Protein AF-A0A4Y1YP08-F1 (afdb_monomer_lite)

Structure (mmCIF, N/CA/C/O backbone):
data_AF-A0A4Y1YP08-F1
#
_entry.id   AF-A0A4Y1YP08-F1
#
loop_
_atom_site.group_PDB
_atom_site.id
_atom_site.type_symbol
_atom_site.label_atom_id
_atom_site.label_alt_id
_atom_site.label_comp_id
_atom_site.label_asym_id
_atom_site.label_entity_id
_atom_site.label_seq_id
_atom_site.pdbx_PDB_ins_code
_atom_site.Cartn_x
_atom_site.Cartn_y
_atom_site.Cartn_z
_atom_site.occupancy
_atom_site.B_iso_or_equiv
_atom_site.auth_seq_id
_atom_site.auth_comp_id
_atom_site.auth_asym_id
_atom_site.auth_atom_id
_atom_site.pdbx_PDB_model_num
ATOM 1 N N . MET A 1 1 ? -6.454 -13.687 8.272 1.00 47.53 1 MET A N 1
ATOM 2 C CA . MET A 1 1 ? -6.018 -13.821 9.682 1.00 47.53 1 MET A CA 1
ATOM 3 C C . MET A 1 1 ? -7.242 -13.917 10.577 1.00 47.53 1 MET A C 1
ATOM 5 O O . MET A 1 1 ? -8.266 -13.337 10.241 1.00 47.53 1 MET A O 1
ATOM 9 N N . ASN A 1 2 ? -7.176 -14.699 11.658 1.00 54.03 2 ASN A N 1
ATOM 10 C CA . ASN A 1 2 ? -8.324 -14.959 12.528 1.00 54.03 2 ASN A CA 1
ATOM 11 C C . ASN A 1 2 ? -8.210 -14.119 13.812 1.00 54.03 2 ASN A C 1
ATOM 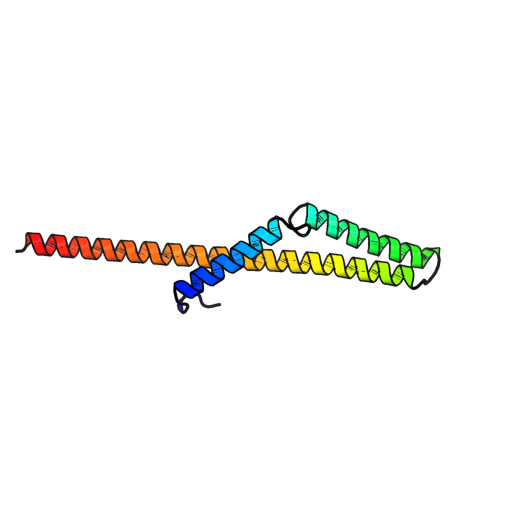13 O O . ASN A 1 2 ? -7.616 -14.551 14.796 1.00 54.03 2 ASN A O 1
ATOM 17 N N . PHE A 1 3 ? -8.781 -12.911 13.784 1.00 57.28 3 PHE A N 1
ATOM 18 C CA . PHE A 1 3 ? -8.726 -11.915 14.870 1.00 57.28 3 PHE A CA 1
ATOM 19 C C . PHE A 1 3 ? -9.320 -12.394 16.207 1.00 57.28 3 PHE A C 1
ATOM 21 O O . PHE A 1 3 ? -9.074 -11.806 17.256 1.00 57.28 3 PHE A O 1
ATOM 28 N N . LYS A 1 4 ? -10.097 -13.486 16.195 1.00 58.25 4 LYS A N 1
ATOM 29 C CA . LYS A 1 4 ? -10.719 -14.059 17.397 1.00 58.25 4 LYS A CA 1
ATOM 30 C C . LYS A 1 4 ? -9.739 -14.732 18.360 1.00 58.25 4 LYS A C 1
ATOM 32 O O . LYS A 1 4 ? -10.117 -14.946 19.504 1.00 58.25 4 LYS A O 1
ATOM 37 N N . LYS A 1 5 ? -8.540 -15.118 17.908 1.00 59.03 5 LYS A N 1
ATOM 38 C CA . LYS A 1 5 ? -7.560 -15.851 18.734 1.00 59.03 5 LYS A CA 1
ATOM 39 C C . LYS A 1 5 ? -6.422 -14.985 19.283 1.00 59.03 5 LYS A C 1
ATOM 41 O O . LYS A 1 5 ? -5.620 -15.495 20.051 1.00 59.03 5 LYS A O 1
ATOM 46 N N . MET A 1 6 ? -6.339 -13.722 18.876 1.00 59.84 6 MET A N 1
ATOM 47 C CA . MET A 1 6 ? -5.224 -12.836 19.214 1.00 59.84 6 MET A CA 1
ATOM 48 C C . MET A 1 6 ? -5.491 -12.103 20.536 1.00 59.84 6 MET A C 1
ATOM 50 O O . MET A 1 6 ? -6.641 -11.730 20.814 1.00 59.84 6 MET A O 1
ATOM 54 N N . ALA A 1 7 ? -4.443 -11.951 21.350 1.00 66.75 7 ALA A N 1
ATOM 55 C CA . ALA A 1 7 ? -4.482 -11.216 22.612 1.00 66.75 7 ALA A CA 1
ATOM 56 C C . ALA A 1 7 ? -4.712 -9.717 22.359 1.00 66.75 7 ALA A C 1
ATOM 58 O O . ALA A 1 7 ? -4.312 -9.197 21.316 1.00 66.75 7 ALA A O 1
ATOM 59 N N . ASP A 1 8 ? -5.368 -9.027 23.299 1.00 66.44 8 ASP A N 1
ATOM 60 C CA . ASP A 1 8 ? -5.729 -7.611 23.131 1.00 66.44 8 ASP A CA 1
ATOM 61 C C . ASP A 1 8 ? -4.485 -6.713 22.961 1.00 66.44 8 ASP A C 1
ATOM 63 O O . ASP A 1 8 ? -4.519 -5.799 22.142 1.00 66.44 8 ASP A O 1
ATOM 67 N N . GLU A 1 9 ? -3.365 -7.029 23.626 1.00 68.50 9 GLU A N 1
ATOM 68 C CA . GLU A 1 9 ? -2.088 -6.302 23.484 1.00 68.50 9 GLU A CA 1
ATOM 69 C C . GLU A 1 9 ? -1.464 -6.442 22.086 1.00 68.50 9 GLU A C 1
ATOM 71 O O . GLU A 1 9 ? -1.057 -5.447 21.479 1.00 68.50 9 GLU A O 1
ATOM 76 N N . GLU A 1 10 ? -1.435 -7.658 21.532 1.00 70.06 10 GLU A N 1
ATOM 77 C CA . GLU A 1 10 ? -0.913 -7.910 20.181 1.00 70.06 10 GLU A CA 1
ATOM 78 C C . GLU A 1 10 ? -1.782 -7.227 19.116 1.00 70.06 10 GLU A C 1
ATOM 80 O O . GLU A 1 10 ? -1.268 -6.651 18.159 1.00 70.06 10 GLU A O 1
ATOM 85 N N . LEU A 1 11 ? -3.105 -7.233 19.312 1.00 70.69 11 LEU A N 1
ATOM 86 C CA . LEU A 1 11 ? -4.063 -6.537 18.452 1.00 70.69 11 LEU A CA 1
ATOM 87 C C . LEU A 1 11 ? -3.830 -5.023 18.438 1.00 70.69 11 LEU A C 1
ATOM 89 O O . LEU A 1 11 ? -3.870 -4.417 17.365 1.00 70.69 11 LEU A O 1
ATOM 93 N N . THR A 1 12 ? -3.578 -4.412 19.599 1.00 74.00 12 THR A N 1
ATOM 94 C CA . THR A 1 12 ? -3.285 -2.975 19.685 1.00 74.00 12 THR A CA 1
ATOM 95 C C . THR A 1 12 ? -1.925 -2.625 19.093 1.00 74.00 12 THR A C 1
ATOM 97 O O . THR A 1 12 ? -1.830 -1.648 18.360 1.00 74.00 12 THR A O 1
ATOM 100 N N . SER A 1 13 ? -0.901 -3.452 19.316 1.00 76.62 13 SER A N 1
ATOM 101 C CA . SER A 1 13 ? 0.438 -3.218 18.766 1.00 76.62 13 SER A CA 1
ATOM 102 C C . SER A 1 13 ? 0.452 -3.309 17.237 1.00 76.62 13 SER A C 1
ATOM 104 O O . SER A 1 13 ? 0.975 -2.417 16.571 1.00 76.62 13 SER A O 1
ATOM 106 N N . ILE A 1 14 ? -0.195 -4.333 16.670 1.00 76.94 14 ILE A N 1
ATOM 107 C CA . ILE A 1 14 ? -0.312 -4.506 15.216 1.00 76.94 14 ILE A CA 1
ATOM 108 C C . ILE A 1 14 ? -1.123 -3.366 14.593 1.00 76.94 14 ILE A C 1
ATOM 110 O O . ILE A 1 14 ? -0.787 -2.893 13.508 1.00 76.94 14 ILE A O 1
ATOM 114 N N . ARG A 1 15 ? -2.192 -2.909 15.258 1.00 78.31 15 ARG A N 1
ATOM 115 C CA . ARG A 1 15 ? -2.954 -1.740 14.805 1.00 78.31 15 ARG A CA 1
ATOM 116 C C . ARG A 1 15 ? -2.055 -0.511 14.725 1.00 78.31 15 ARG A C 1
ATOM 118 O O . ARG A 1 15 ? -2.007 0.105 13.668 1.00 78.31 15 ARG A O 1
ATOM 125 N N . ASP A 1 16 ? -1.343 -0.191 15.801 1.00 80.56 16 ASP A N 1
ATOM 126 C CA . ASP A 1 16 ? -0.544 1.032 15.893 1.00 80.56 16 ASP A CA 1
ATOM 127 C C . ASP A 1 16 ? 0.620 1.023 14.880 1.00 80.56 16 ASP A C 1
ATOM 129 O O . ASP A 1 16 ? 0.924 2.044 14.261 1.00 80.56 16 ASP A O 1
ATOM 133 N N . GLU A 1 17 ? 1.229 -0.142 14.624 1.00 82.69 17 GLU A N 1
ATOM 134 C CA . GLU A 1 17 ? 2.259 -0.296 13.589 1.00 82.69 17 GLU A CA 1
ATOM 135 C C . GLU A 1 17 ? 1.695 -0.082 12.174 1.00 82.69 17 GLU A C 1
ATOM 137 O O . GLU A 1 17 ? 2.270 0.656 11.363 1.00 82.69 17 GLU A O 1
ATOM 142 N N . VAL A 1 18 ? 0.552 -0.703 11.866 1.00 79.75 18 VAL A N 1
ATOM 143 C CA . VAL A 1 18 ? -0.086 -0.588 10.547 1.00 79.75 18 VAL A CA 1
ATOM 144 C C . VAL A 1 18 ? -0.626 0.824 10.325 1.00 79.75 18 VAL A C 1
ATOM 146 O O . VAL A 1 18 ? -0.499 1.351 9.219 1.00 79.75 18 VAL A O 1
ATOM 149 N N . GLU A 1 19 ? -1.173 1.462 11.356 1.00 81.88 19 GLU A N 1
ATOM 150 C CA . GLU A 1 19 ? -1.637 2.849 11.333 1.00 81.88 19 GLU A CA 1
ATOM 151 C C . GLU A 1 19 ? -0.466 3.817 11.125 1.00 81.88 19 GLU A C 1
ATOM 153 O O . GLU A 1 19 ? -0.505 4.629 10.198 1.00 81.88 19 GLU A O 1
ATOM 158 N N . GLY A 1 20 ? 0.644 3.638 11.849 1.00 84.06 20 GLY A N 1
ATOM 159 C CA . GLY A 1 20 ? 1.866 4.418 11.649 1.00 84.06 20 GLY A CA 1
ATOM 160 C C . GLY A 1 20 ? 2.468 4.254 10.248 1.00 84.06 20 GLY A C 1
ATOM 161 O O . GLY A 1 20 ? 2.971 5.217 9.658 1.00 84.06 20 GLY A O 1
ATOM 162 N N . TRP A 1 21 ? 2.388 3.058 9.658 1.00 83.56 21 TRP A N 1
ATOM 163 C CA . TRP A 1 21 ? 2.763 2.850 8.257 1.00 83.56 21 TRP A CA 1
ATOM 164 C C . TRP A 1 21 ? 1.797 3.558 7.293 1.00 83.56 21 TRP A C 1
ATOM 166 O O . TRP A 1 21 ? 2.240 4.190 6.333 1.00 83.56 21 TRP A O 1
ATOM 176 N N . CYS A 1 22 ? 0.490 3.496 7.556 1.00 79.56 22 CYS A N 1
ATOM 177 C CA . CYS A 1 22 ? -0.561 4.129 6.754 1.00 79.56 22 CYS A CA 1
ATOM 178 C C . CYS A 1 22 ? -0.405 5.661 6.724 1.00 79.56 22 CYS A C 1
ATOM 180 O O . CYS A 1 22 ? -0.484 6.288 5.662 1.00 79.56 22 CYS A O 1
ATOM 182 N N . GLU A 1 23 ? -0.103 6.271 7.872 1.00 82.12 23 GLU A N 1
ATOM 183 C CA . GLU A 1 23 ? 0.184 7.703 7.986 1.00 82.12 23 GLU A CA 1
ATOM 184 C C . GLU A 1 23 ? 1.455 8.097 7.230 1.00 82.12 23 GLU A C 1
ATOM 186 O O . GLU A 1 23 ? 1.464 9.084 6.486 1.00 82.12 23 GLU A O 1
ATOM 191 N N . LYS A 1 24 ? 2.529 7.307 7.366 1.00 81.69 24 LYS A N 1
ATOM 192 C CA . LYS A 1 24 ? 3.768 7.517 6.603 1.00 81.69 24 LYS A CA 1
ATOM 193 C C . LYS A 1 24 ? 3.522 7.405 5.101 1.00 81.69 24 LYS A C 1
ATOM 195 O O . LYS A 1 24 ? 4.019 8.244 4.352 1.00 81.69 24 LYS A O 1
ATOM 200 N N . TYR A 1 25 ? 2.731 6.425 4.661 1.00 80.38 25 TYR A N 1
ATOM 201 C CA . TYR A 1 25 ? 2.344 6.281 3.259 1.00 80.38 25 TYR A CA 1
ATOM 202 C C . TYR A 1 25 ? 1.604 7.523 2.765 1.00 80.38 25 TYR A C 1
ATOM 204 O O . TYR A 1 25 ? 2.015 8.094 1.759 1.00 80.38 25 TYR A O 1
ATOM 212 N N . THR A 1 26 ? 0.605 7.994 3.518 1.00 74.88 26 THR A N 1
ATOM 213 C CA . THR A 1 26 ? -0.201 9.192 3.206 1.00 74.88 26 THR A CA 1
ATOM 214 C C . THR A 1 26 ? 0.638 10.476 3.138 1.00 74.88 26 THR A C 1
ATOM 216 O O . THR A 1 26 ? 0.317 11.400 2.394 1.00 74.88 26 THR A O 1
ATOM 219 N N . LYS A 1 27 ? 1.753 10.550 3.875 1.00 80.88 27 LYS A N 1
ATOM 220 C CA . LYS A 1 27 ? 2.723 11.654 3.752 1.00 80.88 27 LYS A CA 1
ATOM 221 C C . LYS A 1 27 ? 3.721 11.458 2.607 1.00 80.88 27 LYS A C 1
ATOM 223 O O . LYS A 1 27 ? 4.364 12.421 2.189 1.00 80.88 27 LYS A O 1
ATOM 228 N N . SER A 1 28 ? 3.869 10.238 2.098 1.00 78.81 28 SER A N 1
ATOM 229 C CA . SER A 1 28 ? 4.851 9.906 1.070 1.00 78.81 28 SER A CA 1
ATOM 230 C C . SER A 1 28 ? 4.432 10.383 -0.322 1.00 78.81 28 SER A C 1
ATOM 232 O O . SER A 1 28 ? 3.250 10.548 -0.633 1.00 78.81 28 SER A O 1
ATOM 234 N N . ILE A 1 29 ? 5.438 10.520 -1.187 1.00 76.69 29 ILE A N 1
ATOM 235 C CA . ILE A 1 29 ? 5.300 10.814 -2.620 1.00 76.69 29 ILE A CA 1
ATOM 236 C C . ILE A 1 29 ? 4.456 9.756 -3.356 1.00 76.69 29 ILE A C 1
ATOM 238 O O . ILE A 1 29 ? 3.869 10.056 -4.389 1.00 76.69 29 ILE A O 1
ATOM 242 N N . TRP A 1 30 ? 4.344 8.545 -2.808 1.00 75.69 30 TRP A N 1
ATOM 243 C CA . TRP A 1 30 ? 3.623 7.433 -3.426 1.00 75.69 30 TRP A CA 1
ATOM 244 C C . TRP A 1 30 ? 2.106 7.477 -3.197 1.00 75.69 30 TRP A C 1
ATOM 246 O O . TRP A 1 30 ? 1.388 6.716 -3.838 1.00 75.69 30 TRP A O 1
ATOM 256 N N . SER A 1 31 ? 1.603 8.365 -2.333 1.00 80.88 31 SER A N 1
ATOM 257 C CA . SER A 1 31 ? 0.175 8.418 -1.992 1.00 80.88 31 SER A CA 1
ATOM 258 C C . SER A 1 31 ? -0.646 9.385 -2.846 1.00 80.88 31 SER A C 1
ATOM 260 O O . SER A 1 31 ? -0.181 10.452 -3.267 1.00 80.88 31 SER A O 1
ATOM 262 N N . GLY A 1 32 ? -1.910 9.011 -3.069 1.00 78.88 32 GLY A N 1
ATOM 263 C CA . GLY A 1 32 ? -2.937 9.866 -3.665 1.00 78.88 32 GLY A CA 1
ATOM 264 C C . GLY A 1 32 ? -2.530 10.473 -5.011 1.00 78.88 32 GLY A C 1
ATOM 265 O O . GLY A 1 32 ? -1.958 9.803 -5.872 1.00 78.88 32 GLY A O 1
ATOM 266 N N . GLY A 1 33 ? -2.811 11.769 -5.189 1.00 78.56 33 GLY A N 1
ATOM 267 C CA . GLY A 1 33 ? -2.514 12.488 -6.434 1.00 78.56 33 GLY A CA 1
ATOM 268 C C . GLY A 1 33 ? -1.020 12.568 -6.777 1.00 78.56 33 GLY A C 1
ATOM 269 O O . GLY A 1 33 ? -0.667 12.554 -7.953 1.00 78.56 33 GLY A O 1
ATOM 270 N N . LYS A 1 34 ? -0.130 12.584 -5.772 1.00 81.19 34 LYS A N 1
ATOM 271 C CA . LYS A 1 34 ? 1.328 12.586 -6.000 1.00 81.19 34 LYS A CA 1
ATOM 272 C C . LYS A 1 34 ? 1.798 11.240 -6.541 1.00 81.19 34 LYS A C 1
ATOM 274 O O . LYS A 1 34 ? 2.567 11.206 -7.495 1.00 81.19 34 LYS A O 1
ATOM 279 N N . GLY A 1 35 ? 1.266 10.146 -5.997 1.00 83.44 35 GLY A N 1
ATOM 280 C CA . GLY A 1 35 ? 1.542 8.804 -6.497 1.00 83.44 35 GLY A CA 1
ATOM 281 C C . GLY A 1 35 ? 1.110 8.630 -7.953 1.00 83.44 35 GLY A C 1
ATOM 282 O O . GLY A 1 35 ? 1.863 8.097 -8.763 1.00 83.44 35 GLY A O 1
ATOM 283 N N . TYR A 1 36 ? -0.059 9.168 -8.312 1.00 82.69 36 TYR A N 1
ATOM 284 C CA . TYR A 1 36 ? -0.524 9.166 -9.699 1.00 82.69 36 TYR A CA 1
ATOM 285 C C . TYR A 1 36 ? 0.402 9.967 -10.628 1.00 82.69 36 TYR A C 1
ATOM 287 O O . TYR A 1 36 ? 0.722 9.511 -11.723 1.00 82.69 36 TYR A O 1
ATOM 295 N N . ALA A 1 37 ? 0.895 11.127 -10.179 1.00 85.06 37 ALA A N 1
ATOM 296 C CA . ALA A 1 37 ? 1.875 11.903 -10.936 1.00 85.06 37 ALA A CA 1
ATOM 297 C C . ALA A 1 37 ? 3.190 11.127 -11.138 1.00 85.06 37 ALA A C 1
ATOM 299 O O . ALA A 1 37 ? 3.722 11.099 -12.243 1.00 85.06 37 ALA A O 1
ATOM 300 N N . VAL A 1 38 ? 3.683 10.433 -10.109 1.00 86.75 38 VAL A N 1
ATOM 301 C CA . VAL A 1 38 ? 4.882 9.578 -10.199 1.00 86.75 38 VAL A CA 1
ATOM 302 C C . VAL A 1 38 ? 4.679 8.424 -11.178 1.00 86.75 38 VAL A C 1
ATOM 304 O O . VAL A 1 38 ? 5.560 8.147 -11.989 1.00 86.75 38 VAL A O 1
ATOM 307 N N . ALA A 1 39 ? 3.510 7.782 -11.153 1.00 85.62 39 ALA A N 1
ATOM 308 C CA . ALA A 1 39 ? 3.160 6.741 -12.114 1.00 85.62 39 ALA A CA 1
ATOM 309 C C . ALA A 1 39 ? 3.094 7.290 -13.551 1.00 85.62 39 ALA A C 1
ATOM 311 O O . ALA A 1 39 ? 3.592 6.649 -14.474 1.00 85.62 39 ALA A O 1
ATOM 312 N N . MET A 1 40 ? 2.557 8.501 -13.743 1.00 88.00 40 MET A N 1
ATOM 313 C CA . MET A 1 40 ? 2.563 9.184 -15.042 1.00 88.00 40 MET A CA 1
ATOM 314 C C . MET A 1 40 ? 3.983 9.485 -15.531 1.00 88.00 40 MET A C 1
ATOM 316 O O . MET A 1 40 ? 4.274 9.245 -16.698 1.00 88.00 40 MET A O 1
ATOM 320 N N . PHE A 1 41 ? 4.886 9.944 -14.660 1.00 87.25 41 PHE A N 1
ATOM 321 C CA . PHE A 1 41 ? 6.294 10.144 -15.021 1.00 87.25 41 PHE A CA 1
ATOM 322 C C . PHE A 1 41 ? 6.996 8.829 -15.379 1.00 87.25 41 PHE A C 1
ATOM 324 O O . PHE A 1 41 ? 7.778 8.793 -16.327 1.00 87.25 41 PHE A O 1
ATOM 331 N N . GLY A 1 42 ? 6.683 7.736 -14.678 1.00 86.06 42 GLY A N 1
ATOM 332 C CA . GLY A 1 42 ? 7.164 6.400 -15.032 1.00 86.06 42 GLY A CA 1
ATOM 333 C C . GLY A 1 42 ? 6.672 5.954 -16.413 1.00 86.06 42 GLY A C 1
ATOM 334 O O . GLY A 1 42 ? 7.472 5.533 -17.246 1.00 86.06 42 GLY A O 1
ATOM 335 N N . ALA A 1 43 ? 5.376 6.115 -16.695 1.00 88.50 43 ALA A N 1
ATOM 336 C CA . ALA A 1 43 ? 4.788 5.810 -18.001 1.00 88.50 43 ALA A CA 1
ATOM 337 C C . ALA A 1 43 ? 5.354 6.697 -19.121 1.00 88.50 43 ALA A C 1
ATOM 339 O O . ALA A 1 43 ? 5.610 6.215 -20.225 1.00 88.50 43 ALA A O 1
ATOM 340 N N . PHE A 1 44 ? 5.607 7.972 -18.825 1.00 87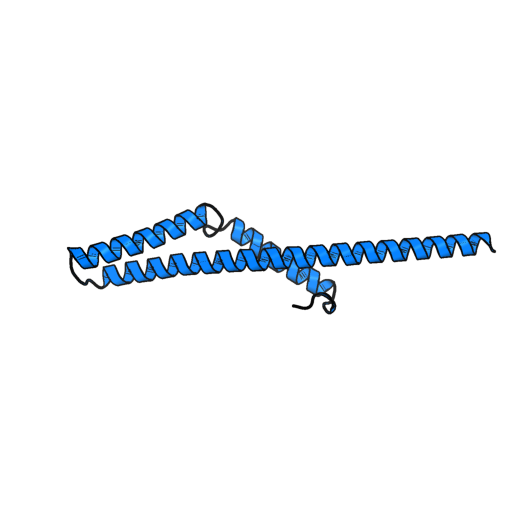.88 44 PHE A N 1
ATOM 341 C CA . PHE A 1 44 ? 6.268 8.895 -19.739 1.00 87.88 44 PHE A CA 1
ATOM 342 C C . PHE A 1 44 ? 7.687 8.422 -20.075 1.00 87.88 44 PHE A C 1
ATOM 344 O O . PHE A 1 44 ? 8.023 8.359 -21.250 1.00 87.88 44 PHE A O 1
ATOM 351 N N . GLY A 1 45 ? 8.475 8.003 -19.078 1.00 85.69 45 GLY A N 1
ATOM 352 C CA . GLY A 1 45 ? 9.821 7.453 -19.285 1.00 85.69 45 GLY A CA 1
ATOM 353 C C . GLY A 1 45 ? 9.846 6.169 -20.123 1.00 85.69 45 GLY A C 1
ATOM 354 O O . GLY A 1 45 ? 10.739 5.987 -20.948 1.00 85.69 45 GLY A O 1
ATOM 355 N N . ILE A 1 46 ? 8.841 5.299 -19.969 1.00 87.25 46 ILE A N 1
ATOM 356 C CA . ILE A 1 46 ? 8.676 4.119 -20.835 1.00 87.25 46 ILE A CA 1
ATOM 357 C C . ILE A 1 46 ? 8.379 4.560 -22.270 1.00 87.25 46 ILE A C 1
ATOM 359 O O . ILE A 1 46 ? 9.018 4.083 -23.203 1.00 87.25 46 ILE A O 1
ATOM 363 N N . SER A 1 47 ? 7.423 5.474 -22.449 1.00 86.94 47 SER A N 1
ATOM 364 C CA . SER A 1 47 ? 7.010 5.956 -23.770 1.00 86.94 47 SER A CA 1
ATOM 365 C C . SER A 1 47 ? 8.169 6.617 -24.521 1.00 86.94 47 SER A C 1
ATOM 367 O O . SER A 1 47 ? 8.442 6.266 -25.668 1.00 86.94 47 SER A O 1
ATOM 369 N N . THR A 1 48 ? 8.909 7.514 -23.863 1.00 85.56 48 THR A N 1
ATOM 370 C CA . THR A 1 48 ? 10.068 8.184 -24.469 1.00 85.56 48 THR A CA 1
ATOM 371 C C . THR A 1 48 ? 11.196 7.207 -24.773 1.00 85.56 48 THR A C 1
ATOM 373 O O . THR A 1 48 ? 11.773 7.276 -25.853 1.00 85.56 48 THR A O 1
ATOM 376 N N . GLY A 1 49 ? 11.470 6.251 -23.880 1.00 83.25 49 GLY A N 1
ATOM 377 C CA . GLY A 1 49 ? 12.454 5.200 -24.131 1.00 83.25 49 GLY A CA 1
ATOM 378 C C . GLY A 1 49 ? 12.106 4.340 -25.349 1.00 83.25 49 GLY A C 1
ATOM 379 O O . GLY A 1 49 ? 12.985 4.041 -26.153 1.00 83.25 49 GLY A O 1
ATOM 380 N N . VAL A 1 50 ? 10.829 3.988 -25.539 1.00 84.88 50 VAL A N 1
ATOM 381 C CA . VAL A 1 50 ? 10.374 3.241 -26.726 1.00 84.88 50 VAL A CA 1
ATOM 382 C C . VAL A 1 50 ? 10.524 4.078 -27.995 1.00 84.88 50 VAL A C 1
ATOM 384 O O . VAL A 1 50 ? 11.027 3.574 -28.995 1.00 84.88 50 VAL A O 1
ATOM 387 N N . VAL A 1 51 ? 10.135 5.355 -27.961 1.00 86.00 51 VAL A N 1
ATOM 388 C CA . VAL A 1 51 ? 10.282 6.263 -29.110 1.00 86.00 51 VAL A CA 1
ATOM 389 C C . VAL A 1 51 ? 11.751 6.419 -29.511 1.00 86.00 51 VAL A C 1
ATOM 391 O O . VAL A 1 51 ? 12.049 6.367 -30.702 1.00 86.00 51 VAL A O 1
ATOM 394 N N . PHE A 1 52 ? 12.675 6.522 -28.550 1.00 82.88 52 PHE A N 1
ATOM 395 C CA . PHE A 1 52 ? 14.111 6.568 -28.847 1.00 82.88 52 PHE A CA 1
ATOM 396 C C . PHE A 1 52 ? 14.618 5.297 -29.530 1.00 82.88 52 PHE A C 1
ATOM 398 O O . PHE A 1 52 ? 15.370 5.403 -30.492 1.00 82.88 52 PHE A O 1
ATOM 405 N N . ILE A 1 53 ? 14.138 4.113 -29.132 1.00 83.44 53 ILE A N 1
ATOM 406 C CA . ILE A 1 53 ? 14.499 2.856 -29.811 1.00 83.44 53 ILE A CA 1
ATOM 407 C C . ILE A 1 53 ? 14.059 2.866 -31.284 1.00 83.44 53 ILE A C 1
ATOM 409 O O . ILE A 1 53 ? 14.768 2.341 -32.142 1.00 83.44 53 ILE A O 1
ATOM 413 N N . PHE A 1 54 ? 12.898 3.455 -31.587 1.00 82.12 54 PHE A N 1
ATOM 414 C CA . PHE A 1 54 ? 12.379 3.544 -32.955 1.00 82.12 54 PHE A CA 1
ATOM 415 C C . PHE A 1 54 ? 13.053 4.631 -33.807 1.00 82.12 54 PHE A C 1
ATOM 417 O O . PHE A 1 54 ? 13.137 4.450 -35.020 1.00 82.12 54 PHE A O 1
ATOM 424 N N . LEU A 1 55 ? 13.497 5.744 -33.210 1.00 80.94 55 LEU A N 1
ATOM 425 C CA . LEU A 1 55 ? 14.086 6.879 -33.938 1.00 80.94 55 LEU A CA 1
ATOM 426 C C . LEU A 1 55 ? 15.617 6.806 -34.055 1.00 80.94 55 LEU A C 1
ATOM 428 O O . LEU A 1 55 ? 16.133 6.978 -35.155 1.00 80.94 55 LEU A O 1
ATOM 432 N N . ASP A 1 56 ? 16.326 6.534 -32.955 1.00 77.19 56 ASP A N 1
ATOM 433 C CA . ASP A 1 56 ? 17.801 6.541 -32.885 1.00 77.19 56 ASP A CA 1
ATOM 434 C C . ASP A 1 56 ? 18.417 5.129 -32.944 1.00 77.19 56 ASP A C 1
ATOM 436 O O . ASP A 1 56 ? 19.635 4.967 -33.041 1.00 77.19 56 ASP A O 1
ATOM 440 N N . GLY A 1 57 ? 17.583 4.085 -32.937 1.00 72.06 57 GLY A N 1
ATOM 441 C CA . GLY A 1 57 ? 18.021 2.693 -32.895 1.00 72.06 57 GLY A CA 1
ATOM 442 C C . GLY A 1 57 ? 18.208 2.166 -31.470 1.00 72.06 57 GLY A C 1
ATOM 443 O O . GLY A 1 57 ? 17.877 2.808 -30.476 1.00 72.06 57 GLY A O 1
ATOM 444 N N . PHE A 1 58 ? 18.684 0.927 -31.352 1.00 77.81 58 PHE A N 1
ATOM 445 C CA . PHE A 1 58 ? 18.767 0.248 -30.060 1.00 77.81 58 PHE A CA 1
ATOM 446 C C . PHE A 1 58 ? 19.964 0.744 -29.237 1.00 77.81 58 PHE A C 1
ATOM 448 O O . PHE A 1 58 ? 21.083 0.252 -29.393 1.00 77.81 58 PHE A O 1
ATOM 455 N N . GLU A 1 59 ? 19.714 1.690 -28.332 1.00 80.12 59 GLU A N 1
ATOM 456 C CA . GLU A 1 59 ? 20.712 2.206 -27.395 1.00 80.12 59 GLU A CA 1
ATOM 457 C C . GLU A 1 59 ? 20.482 1.666 -25.962 1.00 80.12 59 GLU A C 1
ATOM 459 O O . GLU A 1 59 ? 19.345 1.641 -25.471 1.00 80.12 59 GLU A O 1
ATOM 464 N N . PRO A 1 60 ? 21.536 1.236 -25.235 1.00 79.69 60 PRO A N 1
ATOM 465 C CA . PRO A 1 60 ? 21.403 0.729 -23.864 1.00 79.69 60 PRO A CA 1
ATOM 466 C C . PRO A 1 60 ? 20.765 1.727 -22.884 1.00 79.69 60 PRO A C 1
ATOM 468 O O . PRO A 1 60 ? 20.090 1.323 -21.935 1.00 79.69 60 PRO A O 1
ATOM 471 N N . SER A 1 61 ? 20.954 3.028 -23.117 1.00 79.44 61 SER A N 1
ATOM 472 C CA . SER A 1 61 ? 20.378 4.130 -22.337 1.00 79.44 61 SER A CA 1
ATOM 473 C C . SER A 1 61 ? 18.843 4.123 -22.375 1.00 79.44 61 SER A C 1
ATOM 475 O O . SER A 1 61 ? 18.194 4.258 -21.333 1.00 79.44 61 SER A O 1
ATOM 477 N N . SER A 1 62 ? 18.248 3.875 -23.543 1.00 78.62 62 SER A N 1
ATOM 478 C CA . SER A 1 62 ? 16.796 3.780 -23.734 1.00 78.62 62 SER A CA 1
ATOM 479 C C . SER A 1 62 ? 16.204 2.586 -22.982 1.00 78.62 62 SER A C 1
ATOM 481 O O . SER A 1 62 ? 15.133 2.680 -22.383 1.00 78.62 62 SER A O 1
ATOM 483 N N . LEU A 1 63 ? 16.938 1.473 -22.939 1.00 82.81 63 LEU A N 1
ATOM 484 C CA . LEU A 1 63 ? 16.561 0.269 -22.197 1.00 82.81 63 LEU A CA 1
ATOM 485 C C . LEU A 1 63 ? 16.529 0.514 -20.683 1.00 82.81 63 LEU A C 1
ATOM 487 O O . LEU A 1 63 ? 15.595 0.087 -20.001 1.00 82.81 63 LEU A O 1
ATOM 491 N N . ILE A 1 64 ? 17.517 1.249 -20.162 1.00 85.56 64 ILE A N 1
ATOM 492 C CA . ILE A 1 64 ? 17.571 1.641 -18.748 1.00 85.56 64 ILE A CA 1
ATOM 493 C C . ILE A 1 64 ? 16.366 2.518 -18.389 1.00 85.56 64 ILE A C 1
ATOM 495 O O . ILE A 1 64 ? 15.733 2.279 -17.361 1.00 85.56 64 ILE A O 1
ATOM 499 N N . LEU A 1 65 ? 16.001 3.484 -19.239 1.00 82.75 65 LEU A N 1
ATOM 500 C CA . LEU A 1 65 ? 14.838 4.355 -19.018 1.00 82.75 65 LEU A CA 1
ATOM 501 C C . LEU A 1 65 ? 13.525 3.567 -18.947 1.00 82.75 65 LEU A C 1
ATOM 503 O O . LEU A 1 65 ? 12.717 3.793 -18.043 1.00 82.75 65 LEU A O 1
ATOM 507 N N . ILE A 1 66 ? 13.340 2.599 -19.847 1.00 85.62 66 ILE A N 1
ATOM 508 C CA . ILE A 1 66 ? 12.159 1.728 -19.855 1.00 85.62 66 ILE A CA 1
ATOM 509 C C . ILE A 1 66 ? 12.102 0.889 -18.576 1.00 85.62 66 ILE A C 1
ATOM 511 O O . ILE A 1 66 ? 11.068 0.855 -17.907 1.00 85.62 66 ILE A O 1
ATOM 515 N N . LEU A 1 67 ? 13.208 0.242 -18.194 1.00 89.25 67 LEU A N 1
ATOM 516 C CA . LEU A 1 67 ? 13.264 -0.581 -16.983 1.00 89.25 67 LEU A CA 1
ATOM 517 C C . LEU A 1 67 ? 13.010 0.242 -15.717 1.00 89.25 67 LEU A C 1
ATOM 519 O O . LEU A 1 67 ? 12.271 -0.202 -14.835 1.00 89.25 67 LEU A O 1
ATOM 523 N N . LEU A 1 68 ? 13.569 1.451 -15.639 1.00 87.62 68 LEU A N 1
ATOM 524 C CA . LEU A 1 68 ? 13.357 2.355 -14.513 1.00 87.62 68 LEU A CA 1
ATOM 525 C C . LEU A 1 68 ? 11.892 2.804 -14.436 1.00 87.62 68 LEU A C 1
ATOM 527 O O . LEU A 1 68 ? 11.294 2.774 -13.361 1.00 87.62 68 LEU A O 1
ATOM 531 N N . GLY A 1 69 ? 11.288 3.157 -15.575 1.00 86.81 69 GLY A N 1
ATOM 532 C CA . GLY A 1 69 ? 9.875 3.518 -15.652 1.00 86.81 69 GLY A CA 1
ATOM 533 C C . GLY A 1 69 ? 8.959 2.370 -15.221 1.00 86.81 69 GLY A C 1
ATOM 534 O O . GLY A 1 69 ? 8.045 2.578 -14.421 1.00 86.81 69 GLY A O 1
ATOM 535 N N . ILE A 1 70 ? 9.253 1.137 -15.653 1.00 89.44 70 ILE A N 1
ATOM 536 C CA . ILE A 1 70 ? 8.530 -0.069 -15.217 1.00 89.44 70 ILE A CA 1
ATOM 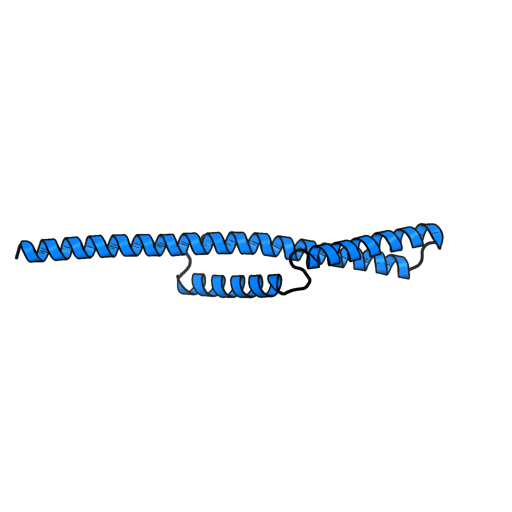537 C C . ILE A 1 70 ? 8.676 -0.264 -13.705 1.00 89.44 70 ILE A C 1
ATOM 539 O O . ILE A 1 70 ? 7.679 -0.507 -13.023 1.00 89.44 70 ILE A O 1
ATOM 543 N N . ALA A 1 71 ? 9.889 -0.130 -13.164 1.00 89.75 71 ALA A N 1
ATOM 544 C CA . ALA A 1 71 ? 10.142 -0.282 -11.735 1.00 89.75 71 ALA A CA 1
ATOM 545 C C . ALA A 1 71 ? 9.373 0.757 -10.905 1.00 89.75 71 ALA A C 1
ATOM 547 O O . ALA A 1 71 ? 8.750 0.397 -9.907 1.00 89.75 71 ALA A O 1
ATOM 548 N N . ILE A 1 72 ? 9.354 2.022 -11.334 1.00 88.88 72 ILE A N 1
ATOM 549 C CA . ILE A 1 72 ? 8.609 3.103 -10.672 1.00 88.88 72 ILE A CA 1
ATOM 550 C C . ILE A 1 72 ? 7.106 2.804 -10.677 1.00 88.88 72 ILE A C 1
ATOM 552 O O . ILE A 1 72 ? 6.466 2.844 -9.623 1.00 88.88 72 ILE A O 1
ATOM 556 N N . CYS A 1 73 ? 6.545 2.430 -11.829 1.00 87.19 73 CYS A N 1
ATOM 557 C CA . CYS A 1 73 ? 5.135 2.051 -11.941 1.00 87.19 73 CYS A CA 1
ATOM 558 C C . CYS A 1 73 ? 4.796 0.836 -11.063 1.00 87.19 73 CYS A C 1
ATOM 560 O O . CYS A 1 73 ? 3.756 0.811 -10.401 1.00 87.19 73 CYS A O 1
ATOM 562 N N . PHE A 1 74 ? 5.684 -0.159 -11.011 1.00 89.12 74 PHE A N 1
ATOM 563 C CA . PHE A 1 74 ? 5.497 -1.358 -10.199 1.00 89.12 74 PHE A CA 1
ATOM 564 C C . PHE A 1 74 ? 5.561 -1.064 -8.697 1.00 89.12 74 PHE A C 1
ATOM 566 O O . PHE A 1 74 ? 4.722 -1.553 -7.937 1.00 89.12 74 PHE A O 1
ATOM 573 N N . LEU A 1 75 ? 6.526 -0.251 -8.260 1.00 87.50 75 LEU A N 1
ATOM 574 C CA . LEU A 1 75 ? 6.659 0.175 -6.867 1.00 87.50 75 LEU A CA 1
ATOM 575 C C . LEU A 1 75 ? 5.432 0.966 -6.418 1.00 87.50 75 LEU A C 1
ATOM 577 O O . LEU A 1 75 ? 4.893 0.676 -5.348 1.00 87.50 75 LEU A O 1
ATOM 581 N N . TRP A 1 76 ? 4.939 1.878 -7.260 1.00 87.81 76 TRP A N 1
ATOM 582 C CA . TRP A 1 76 ? 3.700 2.600 -6.989 1.00 87.81 76 TRP A CA 1
ATOM 583 C C . TRP A 1 76 ? 2.506 1.647 -6.863 1.00 87.81 76 TRP A C 1
ATOM 585 O O . TRP A 1 76 ? 1.807 1.659 -5.850 1.00 87.81 76 TRP A O 1
ATOM 595 N N . TYR A 1 77 ? 2.316 0.751 -7.837 1.00 84.94 77 TYR A N 1
ATOM 596 C CA . TYR A 1 77 ? 1.215 -0.214 -7.818 1.00 84.94 77 TYR A CA 1
ATOM 597 C C . TYR A 1 77 ? 1.249 -1.118 -6.580 1.00 84.94 77 TYR A C 1
ATOM 599 O O . TYR A 1 77 ? 0.216 -1.382 -5.957 1.00 84.94 77 TYR A O 1
ATOM 607 N N . LYS A 1 78 ? 2.440 -1.594 -6.200 1.00 87.19 78 LYS A N 1
ATOM 608 C CA . LYS A 1 78 ? 2.628 -2.429 -5.012 1.00 87.19 78 LYS A CA 1
ATOM 609 C C . LYS A 1 78 ? 2.298 -1.657 -3.737 1.00 87.19 78 LYS A C 1
ATOM 611 O O . LYS A 1 78 ? 1.591 -2.201 -2.889 1.00 87.19 78 LYS A O 1
ATOM 616 N N . ALA A 1 79 ? 2.775 -0.420 -3.616 1.00 83.25 79 ALA A N 1
ATOM 617 C CA . ALA A 1 79 ? 2.539 0.413 -2.444 1.00 83.25 79 ALA A CA 1
ATOM 618 C C . ALA A 1 79 ? 1.044 0.745 -2.283 1.00 83.25 79 ALA A C 1
ATOM 620 O O . ALA A 1 79 ? 0.491 0.569 -1.198 1.00 83.25 79 ALA A O 1
ATOM 621 N N . GLU A 1 80 ? 0.357 1.062 -3.382 1.00 84.00 80 GLU A N 1
ATOM 622 C CA . GLU A 1 80 ? -1.088 1.310 -3.403 1.00 84.00 80 GLU A CA 1
ATOM 623 C C . GLU A 1 80 ? -1.896 0.052 -3.042 1.00 84.00 80 GLU A C 1
ATOM 625 O O . GLU A 1 80 ? -2.834 0.098 -2.241 1.00 84.00 80 GLU A O 1
ATOM 630 N N . ARG A 1 81 ? -1.511 -1.122 -3.565 1.00 84.19 81 ARG A N 1
ATOM 631 C CA . ARG A 1 81 ? -2.135 -2.398 -3.169 1.00 84.19 81 ARG A CA 1
ATOM 632 C C . ARG A 1 81 ? -1.919 -2.715 -1.694 1.00 84.19 81 ARG A C 1
ATOM 634 O O . ARG A 1 81 ? -2.821 -3.259 -1.058 1.00 84.19 81 ARG A O 1
ATOM 641 N N . GLN A 1 82 ? -0.727 -2.445 -1.174 1.00 82.69 82 GLN A N 1
ATOM 642 C CA . GLN A 1 82 ? -0.397 -2.683 0.227 1.00 82.69 82 GLN A CA 1
ATOM 643 C C . GLN A 1 82 ? -1.201 -1.749 1.131 1.00 82.69 82 GLN A C 1
ATOM 645 O O . GLN A 1 82 ? -1.787 -2.220 2.101 1.00 82.69 82 GLN A O 1
ATOM 650 N N . TYR A 1 83 ? -1.350 -0.481 0.745 1.00 82.12 83 TYR A N 1
ATOM 651 C CA . TYR A 1 83 ? -2.223 0.468 1.425 1.00 82.12 83 TYR A CA 1
ATOM 652 C C . TYR A 1 83 ? -3.675 -0.006 1.478 1.00 82.12 83 TYR A C 1
ATOM 654 O O . TYR A 1 83 ? -4.242 -0.087 2.563 1.00 82.12 83 TYR A O 1
ATOM 662 N N . LYS A 1 84 ? -4.254 -0.430 0.348 1.00 80.50 84 LYS A N 1
ATOM 663 C CA . LYS A 1 84 ? -5.638 -0.940 0.311 1.00 80.50 84 LYS A CA 1
ATOM 664 C C . LYS A 1 84 ? -5.857 -2.186 1.170 1.00 80.50 84 LYS A C 1
ATOM 666 O O . LYS A 1 84 ? -6.915 -2.348 1.772 1.00 80.50 84 LYS A O 1
ATOM 671 N N . LYS A 1 85 ? -4.877 -3.091 1.221 1.00 81.88 85 LYS A N 1
ATOM 672 C CA . LYS A 1 85 ? -4.951 -4.278 2.088 1.00 81.88 85 LYS A CA 1
ATOM 673 C C . LYS A 1 85 ? -4.861 -3.896 3.563 1.00 81.88 85 LYS A C 1
ATOM 675 O O . LYS A 1 85 ? -5.634 -4.408 4.367 1.00 81.88 85 LYS A O 1
ATOM 680 N N . ASN A 1 86 ? -3.941 -2.998 3.894 1.00 79.50 86 ASN A N 1
ATOM 681 C CA . ASN A 1 86 ? -3.699 -2.550 5.258 1.00 79.50 86 ASN A CA 1
ATOM 682 C C . ASN A 1 86 ? -4.870 -1.720 5.800 1.00 79.50 86 ASN A C 1
ATOM 684 O O . ASN A 1 86 ? -5.257 -1.912 6.947 1.00 79.50 86 ASN A O 1
ATOM 688 N N . SER A 1 87 ? -5.497 -0.872 4.982 1.00 75.62 87 SER A N 1
ATOM 689 C CA . SER A 1 87 ? -6.673 -0.097 5.391 1.00 75.62 87 SER A CA 1
ATOM 690 C C . SER A 1 87 ? -7.885 -0.989 5.671 1.00 75.62 87 SER A C 1
ATOM 692 O O . SER A 1 87 ? -8.517 -0.847 6.713 1.00 75.62 87 SER A O 1
ATOM 694 N N . GLY A 1 88 ? -8.162 -1.979 4.814 1.00 78.94 88 GLY A N 1
ATOM 695 C CA . GLY A 1 88 ? -9.219 -2.964 5.076 1.00 78.94 88 GLY A CA 1
ATOM 696 C C . GLY A 1 88 ? -8.931 -3.843 6.300 1.00 78.94 88 GLY A C 1
ATOM 697 O O . GLY A 1 88 ? -9.844 -4.232 7.027 1.00 78.94 88 GLY A O 1
ATOM 698 N N . PHE A 1 89 ? -7.656 -4.136 6.562 1.00 76.38 89 PHE A N 1
ATOM 699 C CA . PHE A 1 89 ? -7.227 -4.862 7.755 1.00 76.38 89 PHE A CA 1
ATOM 700 C C . PHE A 1 89 ? -7.432 -4.042 9.040 1.00 76.38 89 PHE A C 1
ATOM 702 O O . PHE A 1 89 ? -7.967 -4.573 10.014 1.00 76.38 89 PHE A O 1
ATOM 709 N N . LEU A 1 90 ? -7.081 -2.752 9.024 1.00 79.06 90 LEU A N 1
ATOM 710 C CA . LEU A 1 90 ? -7.333 -1.822 10.129 1.00 79.06 90 LEU A CA 1
ATOM 711 C C . LEU A 1 90 ? -8.827 -1.694 10.437 1.00 79.06 90 LEU A C 1
ATOM 713 O O . LEU A 1 90 ? -9.214 -1.725 11.605 1.00 79.06 90 LEU A O 1
ATOM 717 N N . ASP A 1 91 ? -9.670 -1.613 9.408 1.00 78.81 91 ASP A N 1
ATOM 718 C CA . ASP A 1 91 ? -11.121 -1.512 9.585 1.00 78.81 91 ASP A CA 1
ATOM 719 C C . ASP A 1 91 ? -11.697 -2.776 10.254 1.00 78.81 91 ASP A C 1
ATOM 721 O O . ASP A 1 91 ? -12.513 -2.705 11.177 1.00 78.81 91 ASP A O 1
ATOM 725 N N . GLY A 1 92 ? -11.168 -3.950 9.887 1.00 77.62 92 GLY A N 1
ATOM 726 C CA . GLY A 1 92 ? -11.478 -5.221 10.542 1.00 77.62 92 GLY A CA 1
ATOM 727 C C . GLY A 1 92 ? -11.065 -5.274 12.018 1.00 77.62 92 GLY A C 1
ATOM 728 O O . GLY A 1 92 ? -11.841 -5.748 12.852 1.00 77.62 92 GLY A O 1
ATOM 729 N N . ILE A 1 93 ? -9.877 -4.759 12.360 1.00 78.56 93 ILE A N 1
ATOM 730 C CA . ILE A 1 93 ? -9.418 -4.666 13.757 1.00 78.56 93 ILE A CA 1
ATOM 731 C C . ILE A 1 93 ? -10.312 -3.709 14.551 1.00 78.56 93 ILE A C 1
ATOM 733 O O . ILE A 1 93 ? -10.790 -4.066 15.628 1.00 78.56 93 ILE A O 1
ATOM 737 N N . LYS A 1 94 ? -10.592 -2.520 14.010 1.00 77.50 94 LYS A N 1
ATOM 738 C CA . LYS A 1 94 ? -11.434 -1.508 14.660 1.00 77.50 94 LYS A CA 1
ATOM 739 C C . LYS A 1 94 ? -12.838 -2.039 14.944 1.00 77.50 94 LYS A C 1
ATOM 741 O O . LYS A 1 94 ? -13.357 -1.861 16.046 1.00 77.50 94 LYS A O 1
ATOM 746 N N . HIS A 1 95 ? -13.433 -2.746 13.986 1.00 81.06 95 HIS A N 1
ATOM 747 C CA . HIS A 1 95 ? -14.744 -3.363 14.161 1.00 81.06 95 HIS A CA 1
ATOM 748 C C . HIS A 1 95 ? -14.743 -4.434 15.266 1.00 81.06 95 HIS A C 1
ATOM 750 O O . HIS A 1 95 ? -15.687 -4.515 16.058 1.00 81.06 95 HIS A O 1
ATOM 756 N N . GLU A 1 96 ? -13.690 -5.252 15.357 1.00 76.50 96 GLU A N 1
ATOM 757 C CA . GLU A 1 96 ? -13.591 -6.279 16.399 1.00 76.50 96 GLU A CA 1
ATOM 758 C C . GLU A 1 96 ? -13.333 -5.675 17.794 1.00 76.50 96 GLU A C 1
ATOM 760 O O . GLU A 1 96 ? -13.912 -6.163 18.765 1.00 76.50 96 GLU A O 1
ATOM 765 N N . ILE A 1 97 ? -12.571 -4.580 17.909 1.00 77.19 97 ILE A N 1
ATOM 766 C CA . ILE A 1 97 ? -12.390 -3.843 19.177 1.00 77.19 97 ILE A CA 1
ATOM 767 C C . ILE A 1 97 ? -13.733 -3.288 19.676 1.00 77.19 97 ILE A C 1
ATOM 769 O O . ILE A 1 97 ? -14.154 -3.614 20.787 1.00 77.19 97 ILE A O 1
ATOM 773 N N . ILE A 1 98 ? -14.475 -2.567 18.825 1.00 80.12 98 ILE A N 1
ATOM 774 C CA . ILE A 1 98 ? -15.806 -2.019 19.165 1.00 80.12 98 ILE A CA 1
ATOM 775 C C . ILE A 1 98 ? -16.767 -3.138 19.593 1.00 80.12 98 ILE A C 1
ATOM 777 O O . ILE A 1 98 ? -17.594 -2.983 20.497 1.00 80.12 98 ILE A O 1
ATOM 781 N N . ARG A 1 99 ? -16.682 -4.303 18.943 1.00 81.75 99 ARG A N 1
ATOM 782 C CA . ARG A 1 99 ? -17.491 -5.468 19.304 1.00 81.75 99 ARG A CA 1
ATOM 783 C C . ARG A 1 99 ? -17.152 -5.993 20.702 1.00 81.75 99 ARG A C 1
ATOM 785 O O . ARG A 1 99 ? -18.075 -6.377 21.428 1.00 81.75 99 ARG A O 1
ATOM 792 N N . ARG A 1 100 ? -15.867 -6.052 21.070 1.00 77.56 100 ARG A N 1
ATOM 793 C CA . ARG A 1 100 ? -15.424 -6.494 22.404 1.00 77.56 100 ARG A CA 1
ATOM 794 C C . ARG A 1 100 ? -15.869 -5.508 23.485 1.00 77.56 100 ARG A C 1
ATOM 796 O O . ARG A 1 100 ? -16.440 -5.957 24.478 1.00 77.56 100 ARG A O 1
ATOM 803 N N . GLU A 1 101 ? -15.746 -4.205 23.245 1.00 79.75 101 GLU A N 1
ATOM 804 C CA . GLU A 1 101 ? -16.223 -3.151 24.155 1.00 79.75 101 GLU A CA 1
ATOM 805 C C . GLU A 1 101 ? -17.733 -3.256 24.410 1.00 79.75 101 GLU A C 1
ATOM 807 O O . GLU A 1 101 ? -18.164 -3.421 25.551 1.00 79.75 101 GLU A O 1
ATOM 812 N N . LYS A 1 102 ? -18.550 -3.326 23.349 1.00 80.50 102 LYS A N 1
ATOM 813 C CA . LYS A 1 102 ? -20.011 -3.508 23.474 1.00 80.50 102 LYS A CA 1
ATOM 814 C C . LYS A 1 102 ? -20.393 -4.789 24.216 1.00 80.50 102 LYS A C 1
ATOM 816 O O . LYS A 1 102 ? -21.437 -4.858 24.870 1.00 80.50 102 LYS A O 1
ATOM 821 N N . LYS A 1 103 ? -19.594 -5.854 24.087 1.00 82.44 103 LYS A N 1
ATOM 822 C CA . LYS A 1 103 ? -19.821 -7.104 24.823 1.00 82.44 103 LYS A CA 1
ATOM 823 C C . LYS A 1 103 ? -19.480 -6.934 26.307 1.00 82.44 103 LYS A C 1
ATOM 825 O O . LYS A 1 103 ? -20.230 -7.442 27.139 1.00 82.44 103 LYS A O 1
ATOM 830 N N . ALA A 1 104 ? -18.404 -6.219 26.630 1.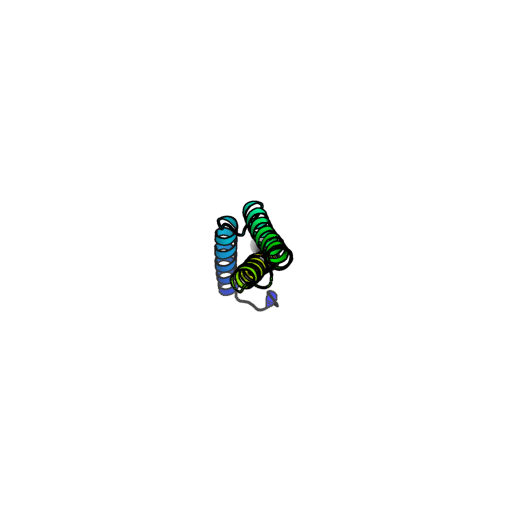00 78.62 104 ALA A N 1
ATOM 831 C CA . ALA A 1 104 ? -18.009 -5.913 28.001 1.00 78.62 104 ALA A CA 1
ATOM 832 C C . ALA A 1 104 ? -19.054 -5.037 28.716 1.00 78.62 104 ALA A C 1
ATOM 834 O O . ALA A 1 104 ? -19.467 -5.378 29.824 1.00 78.62 104 ALA A O 1
ATOM 835 N N . GLU A 1 105 ? -19.575 -3.999 28.057 1.00 79.94 105 GLU A N 1
ATOM 836 C CA . GLU A 1 105 ? -20.640 -3.137 28.596 1.00 79.94 105 GLU A CA 1
ATOM 837 C C . GLU A 1 105 ? -21.905 -3.927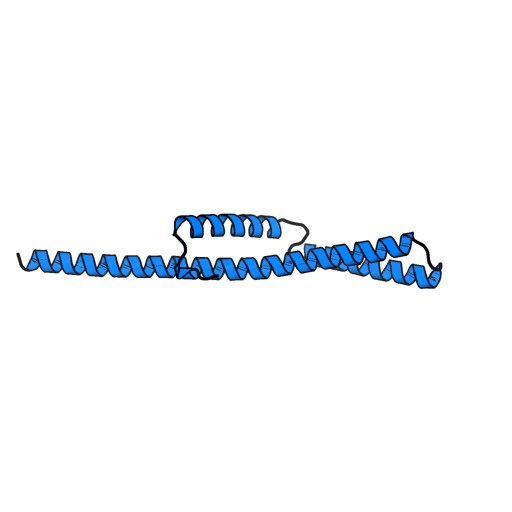 28.949 1.00 79.94 105 GLU A C 1
ATOM 839 O O . GLU A 1 105 ? -22.440 -3.807 30.052 1.00 79.94 105 GLU A O 1
ATOM 844 N N . LYS A 1 106 ? -22.351 -4.816 28.053 1.00 81.31 106 LYS A N 1
ATOM 845 C CA . LYS A 1 106 ? -23.514 -5.683 28.306 1.00 81.31 106 LYS A CA 1
ATOM 846 C C . LYS A 1 106 ? -23.300 -6.624 29.490 1.00 81.31 106 LYS A C 1
ATOM 848 O O . LYS A 1 106 ? -24.247 -6.937 30.211 1.00 81.31 106 LYS A O 1
ATOM 853 N N . ILE A 1 107 ? -22.074 -7.111 29.688 1.00 84.50 107 ILE A N 1
ATOM 854 C CA . ILE A 1 107 ? -21.732 -7.948 30.845 1.00 84.50 107 ILE A CA 1
ATOM 855 C C . ILE A 1 107 ? -21.757 -7.108 32.128 1.00 84.50 107 ILE A C 1
ATOM 857 O O . ILE A 1 107 ? -22.298 -7.565 33.136 1.00 84.50 107 ILE A O 1
ATOM 861 N N . ALA A 1 108 ? -21.228 -5.882 32.088 1.00 79.12 108 ALA A N 1
ATOM 862 C CA . ALA A 1 108 ? -21.225 -4.963 33.221 1.00 79.12 108 ALA A CA 1
ATOM 863 C C . ALA A 1 108 ? -22.650 -4.578 33.651 1.00 79.12 108 ALA A C 1
ATOM 865 O O . ALA A 1 108 ? -22.971 -4.670 34.836 1.00 79.12 108 ALA A O 1
ATOM 866 N N . GLN A 1 109 ? -23.529 -4.262 32.695 1.00 81.25 109 GLN A N 1
ATOM 867 C CA . GLN A 1 109 ? -24.943 -3.957 32.948 1.00 81.25 109 GLN A CA 1
ATOM 868 C C . GLN A 1 109 ? -25.670 -5.135 33.605 1.00 81.25 109 GLN A C 1
ATOM 870 O O . GLN A 1 109 ? -26.245 -4.983 34.680 1.00 81.25 109 GLN A O 1
ATOM 875 N N . LYS A 1 110 ? -25.541 -6.348 33.049 1.00 83.19 110 LYS A N 1
ATOM 876 C CA . LYS A 1 110 ? -26.134 -7.558 33.647 1.00 83.19 110 LYS A CA 1
ATOM 877 C C . LYS A 1 110 ? -25.605 -7.854 35.050 1.00 83.19 110 LYS A C 1
ATOM 879 O O . LYS A 1 110 ? -26.324 -8.398 35.889 1.00 83.19 110 LYS A O 1
ATOM 884 N N . LYS A 1 111 ? -24.331 -7.546 35.313 1.00 82.31 111 LYS A N 1
ATOM 885 C CA . LYS A 1 111 ? -23.727 -7.716 36.639 1.00 82.31 111 LYS A CA 1
ATOM 886 C C . LYS A 1 111 ? -24.284 -6.691 37.629 1.00 82.31 111 LYS A C 1
ATOM 888 O O . LYS A 1 111 ? -24.585 -7.073 38.756 1.00 82.31 111 LYS A O 1
ATOM 893 N N . ALA A 1 112 ? -24.463 -5.440 37.206 1.00 80.75 112 ALA A N 1
ATOM 894 C CA . ALA A 1 112 ? -25.062 -4.378 38.011 1.00 80.75 112 ALA A CA 1
ATOM 895 C C . ALA A 1 112 ? -26.537 -4.664 38.342 1.00 80.75 112 ALA A C 1
ATOM 897 O O . ALA A 1 112 ? -26.923 -4.560 39.504 1.00 80.75 112 ALA A O 1
ATOM 898 N N . GLU A 1 113 ? -27.328 -5.126 37.370 1.00 82.12 113 GLU A N 1
ATOM 899 C CA . GLU A 1 113 ? -28.728 -5.536 37.572 1.00 82.12 113 GLU A CA 1
ATOM 900 C C . GLU A 1 113 ? -28.851 -6.685 38.581 1.00 82.12 113 GLU A C 1
ATOM 902 O O . GLU A 1 113 ? -29.641 -6.608 39.522 1.00 82.12 113 GLU A O 1
ATOM 907 N N . LYS A 1 114 ? -28.011 -7.722 38.453 1.00 82.19 114 LYS A N 1
ATOM 908 C CA . LYS A 1 114 ? -27.966 -8.826 39.427 1.00 82.19 114 LYS A CA 1
ATOM 909 C C . LYS A 1 114 ? -27.558 -8.365 40.826 1.00 82.19 114 LYS A C 1
ATOM 911 O O . LYS A 1 114 ? -28.039 -8.915 41.815 1.00 82.19 114 LYS A O 1
ATOM 916 N N . LEU A 1 115 ? -26.650 -7.393 40.925 1.00 81.88 115 LEU A N 1
ATOM 917 C CA . LEU A 1 115 ? -26.209 -6.851 42.210 1.00 81.88 115 LEU A CA 1
ATOM 918 C C . LEU A 1 115 ? -27.311 -6.007 42.867 1.00 81.88 115 LEU A C 1
ATOM 920 O O . LEU A 1 115 ? -27.505 -6.100 44.076 1.00 81.88 115 LEU A O 1
ATOM 924 N N . ALA A 1 116 ? -28.054 -5.233 42.073 1.00 78.44 116 ALA A N 1
ATOM 925 C CA . ALA A 1 116 ? -29.211 -4.469 42.527 1.00 78.44 116 ALA A CA 1
ATOM 926 C C . ALA A 1 116 ? -30.340 -5.394 43.009 1.00 78.44 116 ALA A C 1
ATOM 928 O O . ALA A 1 116 ? -30.849 -5.209 44.108 1.00 78.44 116 ALA A O 1
ATOM 929 N N . GLN A 1 117 ? -30.652 -6.458 42.262 1.00 77.19 117 GLN A N 1
ATOM 930 C CA . GLN A 1 117 ? -31.645 -7.462 42.669 1.00 77.19 117 GLN A CA 1
ATOM 931 C C . GLN A 1 117 ? -31.258 -8.194 43.961 1.00 77.19 117 GLN A C 1
ATOM 933 O O . GLN A 1 117 ? -32.116 -8.475 44.791 1.00 77.19 117 GLN A O 1
ATOM 938 N N . ARG A 1 118 ? -29.965 -8.462 44.179 1.00 76.19 118 ARG A N 1
ATOM 939 C CA . ARG A 1 118 ? -29.482 -9.049 45.440 1.00 76.19 118 ARG A CA 1
ATOM 940 C C . ARG A 1 118 ? -29.617 -8.120 46.645 1.00 76.19 118 ARG A C 1
ATOM 942 O O . ARG A 1 118 ? -29.822 -8.625 47.736 1.00 76.19 118 ARG A O 1
ATOM 949 N N . LYS A 1 119 ? -29.496 -6.802 46.462 1.00 71.50 119 LYS A N 1
ATOM 950 C CA . LYS A 1 119 ? -29.666 -5.814 47.542 1.00 71.50 119 LYS A CA 1
ATOM 951 C C . LYS A 1 119 ? -31.127 -5.545 47.901 1.00 71.50 119 LYS A C 1
ATOM 953 O O . LYS A 1 119 ? -31.383 -5.081 48.996 1.00 71.50 119 LYS A O 1
ATOM 958 N N . VAL A 1 120 ? -32.057 -5.787 46.979 1.00 74.00 120 VAL A N 1
ATOM 959 C CA . VAL A 1 120 ? -33.502 -5.617 47.217 1.00 74.00 120 VAL A CA 1
ATOM 960 C C . VAL A 1 120 ? -34.105 -6.828 47.942 1.00 74.00 120 VAL A C 1
ATOM 962 O O . VAL A 1 120 ? -35.095 -6.685 48.647 1.00 74.00 120 VAL A O 1
ATOM 965 N N . ASN A 1 121 ? -33.502 -8.011 47.789 1.00 66.75 121 ASN A N 1
ATOM 966 C CA . ASN A 1 121 ? -33.966 -9.263 48.401 1.00 66.75 121 ASN A CA 1
ATOM 967 C C . ASN A 1 121 ? -33.251 -9.622 49.722 1.00 66.75 121 ASN A C 1
ATOM 969 O O . ASN A 1 121 ? -33.445 -10.732 50.218 1.00 66.75 121 ASN A O 1
ATOM 973 N N . ALA A 1 122 ? -32.391 -8.741 50.238 1.00 59.22 122 ALA A N 1
ATOM 974 C CA . ALA A 1 122 ? -31.665 -8.888 51.501 1.00 59.22 122 ALA A CA 1
ATOM 975 C C . ALA A 1 122 ? -32.135 -7.811 52.480 1.00 59.22 1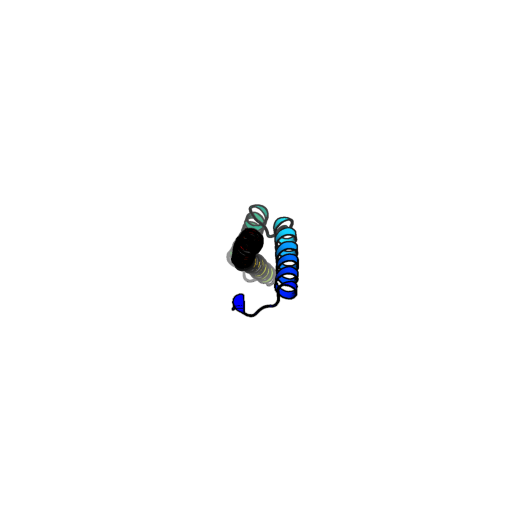22 ALA A C 1
ATOM 977 O O . ALA A 1 122 ? -32.255 -8.138 53.679 1.00 59.22 122 ALA A O 1
#

Radius of gyration: 26.37 Å; chains: 1; bounding box: 55×28×85 Å

Foldseek 3Di:
DDPVPDDPVVLVVLLVVLVVVLVVLCVDCLDDPSVVVQLVVLVVLLVVLVVCCVPVNDDVVSVVSNVVSVVSNVVSVVSVVSSVVSVVVSVVSVVVVVVVVVVVVVVVVVVVVVVVVVVVVD

Sequence (122 aa):
MNFKKMADEELTSIRDEVEGWCEKYTKSIWSGGKGYAVAMFGAFGISTGVVFIFLDGFEPSSLILILLGIAICFLWYKAERQYKKNSGFLDGIKHEIIRREKKAEKIAQKKAEKLAQRKVNA

Secondary structure (DSSP, 8-state):
--GGGS-HHHHHHHHHHHHHHHHHHHHSTTSHHHHHHHHHHHHHHHHHHHHHHHHT---HHHHHHHHHHHHHHHHHHHHHHHHHHHHHHHHHHHHHHHHHHHHHHHHHHHHHHHHHHHHH--

Organism: NCBI:txid1444684

pLDDT: mean 79.61, std 7.54, range [47.53, 89.75]